Protein AF-A0A414Q7Z4-F1 (afdb_monomer)

Foldseek 3Di:
DQDPVNLVVLVVCLVVCVQVLVQVLQVVCFVVLLVLLLLCLLLQAFQQLHGFPPFLVNDCCLCDCVCPVSNVPSVVVLVVCCVPRNRDQDPLLRRHRDDRRRHSPPDPCLQSVQFGFDDDPNHTDTDGPDDDCRVVVCVGRNPRSRHHHPSNVVSSCVPTVVVSVVVSCVVSPD

pLDDT: mean 94.68, std 5.63, range [50.31, 98.19]

Secondary structure (DSSP, 8-state):
---HHHHHHHHHHHHHHHHHHHHHHHHHTHHHHHHHHHHHHHTTB-TTS-B-SS-GGG-GGGGSGGGGGGTT-HHHHHHHHHHHS----BTTTTBPPPPTT-----SSSHHHHTEEEEEETTEEEEEE-S-SSHHHHHHHH-GGGGS--HHHHHHHIIIIIHHHHHHHHHHTT-

Radius of gyration: 21.28 Å; Cα contacts (8 Å, |Δi|>4): 244; chains: 1; bounding box: 49×29×71 Å

Organism: Bacteroides stercoris (NCBI:txid46506)

Mean predicted aligned error: 3.96 Å

Sequence (174 aa):
MANIIEAEENFRRFATGFEPMIRDIMVKNREEVSQYIVEQLWSGINGNDKPLRPTYLNDPYFNTKEAGYWYKNAKGYAAFKQRVAPLMYSSLINAPVSSKGTPNLIITGEFHDSITAVPIDKGLRIESVGISFSGDIEKKYGQAIYKVGSYARKAFMERHIKQGIADYFRKFGL

Structure (mmCIF, N/CA/C/O backbone):
data_AF-A0A414Q7Z4-F1
#
_entry.id   AF-A0A414Q7Z4-F1
#
loop_
_atom_site.group_PDB
_atom_site.id
_atom_site.type_symbol
_atom_site.label_atom_id
_atom_site.label_alt_id
_atom_site.label_comp_id
_atom_site.label_asym_id
_atom_site.label_entity_id
_atom_site.label_seq_id
_atom_site.pdbx_PDB_ins_code
_atom_site.Cartn_x
_atom_site.Cartn_y
_atom_site.Cartn_z
_atom_site.occupancy
_atom_site.B_iso_or_equiv
_atom_site.auth_seq_id
_atom_site.auth_comp_id
_atom_site.auth_asym_id
_atom_site.auth_atom_id
_atom_site.pdbx_PDB_model_num
ATOM 1 N N . MET A 1 1 ? -24.686 2.243 43.399 1.00 50.31 1 MET A N 1
ATOM 2 C CA . MET A 1 1 ? -25.550 1.533 42.434 1.00 50.31 1 MET A CA 1
ATOM 3 C C . MET A 1 1 ? -25.779 2.498 41.298 1.00 50.31 1 MET A C 1
ATOM 5 O O . MET A 1 1 ? -26.290 3.570 41.590 1.00 50.31 1 MET A O 1
ATOM 9 N N . ALA A 1 2 ? -25.352 2.172 40.077 1.00 60.88 2 ALA A N 1
ATOM 10 C CA . ALA A 1 2 ? -25.709 3.010 38.941 1.00 60.88 2 ALA A CA 1
ATOM 11 C C . ALA A 1 2 ? -27.228 2.947 38.770 1.00 60.88 2 ALA A C 1
ATOM 13 O O . ALA A 1 2 ? -27.790 1.850 38.709 1.00 60.88 2 ALA A O 1
ATOM 14 N N . ASN A 1 3 ? -27.905 4.091 38.803 1.00 75.06 3 ASN A N 1
ATOM 15 C CA . ASN A 1 3 ? -29.337 4.116 38.522 1.00 75.06 3 ASN A CA 1
ATOM 16 C C . ASN A 1 3 ? -29.560 3.920 37.007 1.00 75.06 3 ASN A C 1
ATOM 18 O O . ASN A 1 3 ? -28.628 4.001 36.206 1.00 75.06 3 ASN A O 1
ATOM 22 N N . ILE A 1 4 ? -30.795 3.623 36.601 1.00 78.50 4 ILE A N 1
ATOM 23 C CA . ILE A 1 4 ? -31.121 3.315 35.197 1.00 78.50 4 ILE A CA 1
ATOM 24 C C . ILE A 1 4 ? -30.726 4.467 34.245 1.00 78.50 4 ILE A C 1
ATOM 26 O O . ILE A 1 4 ? -30.350 4.206 33.106 1.00 78.50 4 ILE A O 1
ATOM 30 N N . ILE A 1 5 ? -30.736 5.719 34.723 1.00 84.12 5 ILE A N 1
ATOM 31 C CA . ILE A 1 5 ? -30.355 6.908 33.943 1.00 84.12 5 ILE A CA 1
ATOM 32 C C . ILE A 1 5 ? -28.848 6.904 33.656 1.00 84.12 5 ILE A C 1
ATOM 34 O O . ILE A 1 5 ? -28.438 7.065 32.510 1.00 84.12 5 ILE A O 1
ATOM 38 N N . GLU A 1 6 ? -28.017 6.642 34.666 1.00 84.31 6 GLU A N 1
ATOM 39 C CA . GLU A 1 6 ? -26.563 6.533 34.491 1.00 84.31 6 GLU A CA 1
ATOM 40 C C . GLU A 1 6 ? -26.188 5.392 33.535 1.00 84.31 6 GLU A C 1
ATOM 42 O O . GLU A 1 6 ? -25.264 5.527 32.731 1.00 84.31 6 GLU A O 1
ATOM 47 N N . ALA A 1 7 ? -26.927 4.278 33.574 1.00 84.38 7 ALA A N 1
ATOM 48 C CA . ALA A 1 7 ? -26.739 3.184 32.626 1.00 84.38 7 ALA A CA 1
ATOM 49 C C . ALA A 1 7 ? -27.068 3.618 31.184 1.00 84.38 7 ALA A C 1
ATOM 51 O O . ALA A 1 7 ? -26.278 3.359 30.274 1.00 84.38 7 ALA A O 1
ATOM 52 N N . GLU A 1 8 ? -28.191 4.313 30.970 1.00 89.62 8 GLU A N 1
ATOM 53 C CA . GLU A 1 8 ? -28.584 4.839 29.656 1.00 89.62 8 GLU A CA 1
ATOM 54 C C . GLU A 1 8 ? -27.541 5.820 29.094 1.00 89.62 8 GLU A C 1
ATOM 56 O O . GLU A 1 8 ? -27.127 5.708 27.936 1.00 89.62 8 GLU A O 1
ATOM 61 N N . GLU A 1 9 ? -27.061 6.755 29.916 1.00 90.75 9 GLU A N 1
ATOM 62 C CA . GLU A 1 9 ? -26.012 7.699 29.527 1.00 90.75 9 GLU A CA 1
ATOM 63 C C . GLU A 1 9 ? -24.709 6.986 29.156 1.00 90.75 9 GLU A C 1
ATOM 65 O O . GLU A 1 9 ? -24.050 7.354 28.175 1.00 90.75 9 GLU A O 1
ATOM 70 N N . ASN A 1 10 ? -24.345 5.937 29.898 1.00 91.44 10 ASN A N 1
ATOM 71 C CA . ASN A 1 10 ? -23.150 5.152 29.621 1.00 91.44 10 ASN A CA 1
ATOM 72 C C . ASN A 1 10 ? -23.256 4.419 28.272 1.00 91.44 10 ASN A C 1
ATOM 74 O O . ASN A 1 10 ? -22.323 4.478 27.468 1.00 91.44 10 ASN A O 1
ATOM 78 N N . PHE A 1 11 ? -24.414 3.824 27.963 1.00 92.00 11 PHE A N 1
ATOM 79 C CA . PHE A 1 11 ? -24.677 3.222 26.649 1.00 92.00 11 PHE A CA 1
ATOM 80 C C . PHE A 1 11 ? -24.667 4.250 25.518 1.00 92.00 11 PHE A C 1
ATOM 82 O O . PHE A 1 11 ? -24.116 3.984 24.448 1.00 92.00 11 PHE A O 1
ATOM 89 N N . ARG A 1 12 ? -25.217 5.447 25.746 1.00 94.50 12 ARG A N 1
ATOM 90 C CA . ARG A 1 12 ? -25.179 6.529 24.756 1.00 94.50 12 ARG A CA 1
ATOM 91 C C . ARG A 1 12 ? -23.739 6.927 24.434 1.00 94.50 12 ARG A C 1
ATOM 93 O O . ARG A 1 12 ? -23.394 7.039 23.263 1.00 94.50 12 ARG A O 1
ATOM 100 N N . ARG A 1 13 ? -22.890 7.090 25.454 1.00 95.31 13 ARG A N 1
ATOM 101 C CA . ARG A 1 13 ? -21.457 7.406 25.296 1.00 95.31 13 ARG A CA 1
ATOM 102 C C . ARG A 1 13 ? -20.678 6.285 24.609 1.00 95.31 13 ARG A C 1
ATOM 104 O O . ARG A 1 13 ? -19.775 6.578 23.828 1.00 95.31 13 ARG A O 1
ATOM 111 N N . PHE A 1 14 ? -21.024 5.030 24.892 1.00 95.69 14 PHE A N 1
ATOM 112 C CA . PHE A 1 14 ? -20.473 3.872 24.194 1.00 95.69 14 PHE A CA 1
ATOM 113 C C . PHE A 1 14 ? -20.825 3.913 22.698 1.00 95.69 14 PHE A C 1
ATOM 115 O O . PHE A 1 14 ? -19.952 3.816 21.841 1.00 95.69 14 PHE A O 1
ATOM 122 N N . ALA A 1 15 ? -22.102 4.112 22.363 1.00 96.06 15 ALA A N 1
ATOM 123 C CA . ALA A 1 15 ? -22.551 4.112 20.975 1.00 96.06 15 ALA A CA 1
ATOM 124 C C . ALA A 1 15 ? -21.946 5.275 20.171 1.00 96.06 15 ALA A C 1
ATOM 126 O O . ALA A 1 15 ? -21.450 5.072 19.064 1.00 96.06 15 ALA A O 1
ATOM 127 N N . THR A 1 16 ? -21.940 6.488 20.731 1.00 96.56 16 THR A N 1
ATOM 128 C CA . THR A 1 16 ? -21.422 7.675 20.032 1.00 96.56 16 THR A CA 1
ATOM 129 C C . THR A 1 16 ? -19.899 7.714 19.955 1.00 96.56 16 THR A C 1
ATOM 131 O O . THR A 1 16 ? -19.353 8.309 19.029 1.00 96.56 16 THR A O 1
ATOM 134 N N . GLY A 1 17 ? -19.196 7.085 20.901 1.00 96.19 17 GLY A N 1
ATOM 135 C CA . GLY A 1 17 ? -17.735 7.062 20.934 1.00 96.19 17 GLY A CA 1
ATOM 136 C C . GLY A 1 17 ? -17.093 5.902 20.168 1.00 96.19 17 GLY A C 1
ATOM 137 O O . GLY A 1 17 ? -15.875 5.919 19.987 1.00 96.19 17 GLY A O 1
ATOM 138 N N . PHE A 1 18 ? -17.871 4.914 19.715 1.00 95.88 18 PHE A N 1
ATOM 139 C CA . PHE A 1 18 ? -17.330 3.724 19.059 1.00 95.88 18 PHE A CA 1
ATOM 140 C C . PHE A 1 18 ? -16.632 4.052 17.733 1.00 95.88 18 PHE A C 1
ATOM 142 O O . PHE A 1 18 ? -15.480 3.678 17.526 1.00 95.88 18 PHE A O 1
ATOM 149 N N . GLU A 1 19 ? -17.293 4.793 16.842 1.00 94.75 19 GLU A N 1
ATOM 150 C CA . GLU A 1 19 ? -16.697 5.178 15.559 1.00 94.75 19 GLU A CA 1
ATOM 151 C C . GLU A 1 19 ? -15.470 6.102 15.725 1.00 94.75 19 GLU A C 1
ATOM 153 O O . GLU A 1 19 ? -14.440 5.806 15.112 1.00 94.75 19 GLU A O 1
ATOM 158 N N . PRO A 1 20 ? -15.501 7.157 16.571 1.00 94.94 20 PRO A N 1
ATOM 159 C CA . PRO A 1 20 ? -14.305 7.932 16.902 1.00 94.94 20 PRO A CA 1
ATOM 160 C C . PRO A 1 20 ? -13.132 7.072 17.380 1.00 94.94 20 PRO A C 1
ATOM 162 O O . PRO A 1 20 ? -12.021 7.244 16.892 1.00 94.94 20 PRO A O 1
ATOM 165 N N . MET A 1 21 ? -13.378 6.088 18.250 1.00 95.50 21 MET A N 1
ATOM 166 C CA . MET A 1 21 ? -12.330 5.178 18.724 1.00 95.50 21 MET A CA 1
ATOM 167 C C . MET A 1 21 ? -11.686 4.391 17.573 1.00 95.50 21 MET A C 1
ATOM 169 O O . MET A 1 21 ? -10.460 4.301 17.494 1.00 95.50 21 MET A O 1
ATOM 173 N N . ILE A 1 22 ? -12.486 3.871 16.637 1.00 95.50 22 ILE A N 1
ATOM 174 C CA . ILE A 1 22 ? -11.960 3.178 15.453 1.00 95.50 22 ILE A CA 1
ATOM 175 C C . ILE A 1 22 ? -11.120 4.130 14.589 1.00 95.50 22 ILE A C 1
ATOM 177 O O . ILE A 1 22 ? -10.051 3.747 14.106 1.00 95.50 22 ILE A O 1
ATOM 181 N N . ARG A 1 23 ? -11.561 5.383 14.415 1.00 94.75 23 ARG A N 1
ATOM 182 C CA . ARG A 1 23 ? -10.809 6.407 13.671 1.00 94.75 23 ARG A CA 1
ATOM 183 C C . ARG A 1 23 ? -9.481 6.747 14.336 1.00 94.75 23 ARG A C 1
ATOM 185 O O . ARG A 1 23 ? -8.471 6.803 13.637 1.00 94.75 23 ARG A O 1
ATOM 192 N N . ASP A 1 24 ? -9.455 6.884 15.655 1.00 95.25 24 ASP A N 1
ATOM 193 C CA . ASP A 1 24 ? -8.228 7.152 16.406 1.00 95.25 24 ASP A CA 1
ATOM 194 C C . ASP A 1 24 ? -7.206 6.025 16.225 1.00 95.25 24 ASP A C 1
ATOM 196 O O . ASP A 1 24 ? -6.023 6.288 16.003 1.00 95.25 24 ASP A O 1
ATOM 200 N N . ILE A 1 25 ? -7.655 4.764 16.229 1.00 96.44 25 ILE A N 1
ATOM 201 C CA . ILE A 1 25 ? -6.789 3.609 15.946 1.00 96.44 25 ILE A CA 1
ATOM 202 C C . ILE A 1 25 ? -6.230 3.677 14.523 1.00 96.44 25 ILE A C 1
ATOM 204 O O . ILE A 1 25 ? -5.039 3.426 14.331 1.00 96.44 25 ILE A O 1
ATOM 208 N N . MET A 1 26 ? -7.052 4.022 13.527 1.00 95.44 26 MET A N 1
ATOM 209 C CA . MET A 1 26 ? -6.583 4.194 12.147 1.00 95.44 26 MET A CA 1
ATOM 210 C C . MET A 1 26 ? -5.511 5.284 12.058 1.00 95.44 26 MET A C 1
ATOM 212 O O . MET A 1 26 ? -4.419 5.029 11.559 1.00 95.44 26 MET A O 1
ATOM 216 N N . VAL A 1 27 ? -5.781 6.477 12.592 1.00 96.00 27 VAL A N 1
ATOM 217 C CA . VAL A 1 27 ? -4.857 7.620 12.516 1.00 96.00 27 VAL A CA 1
ATOM 218 C C . VAL A 1 27 ? -3.560 7.360 13.280 1.00 96.00 27 VAL A C 1
ATOM 220 O O . VAL A 1 27 ? -2.487 7.714 12.787 1.00 96.00 27 VAL A O 1
ATOM 223 N N . LYS A 1 28 ? -3.638 6.715 14.450 1.00 96.75 28 LYS A N 1
ATOM 224 C CA . LYS A 1 28 ? -2.470 6.350 15.262 1.00 96.75 28 LYS A CA 1
ATOM 225 C C . LYS A 1 28 ? -1.531 5.386 14.535 1.00 96.75 28 LYS A C 1
ATOM 227 O O . LYS A 1 28 ? -0.325 5.465 14.730 1.00 96.75 28 LYS A O 1
ATOM 232 N N . ASN A 1 29 ? -2.073 4.510 13.691 1.00 97.44 29 ASN A N 1
ATOM 233 C CA . ASN A 1 29 ? -1.320 3.468 12.989 1.00 97.44 29 ASN A CA 1
ATOM 234 C C . ASN A 1 29 ? -1.148 3.752 11.485 1.00 97.44 29 ASN A C 1
ATOM 236 O O . ASN A 1 29 ? -0.863 2.845 10.705 1.00 97.44 29 ASN A O 1
ATOM 240 N N . ARG A 1 30 ? -1.322 5.009 11.058 1.00 97.12 30 ARG A N 1
ATOM 241 C CA . ARG A 1 30 ? -1.294 5.408 9.640 1.00 97.12 30 ARG A CA 1
ATOM 242 C C . ARG A 1 30 ? -0.006 5.014 8.909 1.00 97.12 30 ARG A C 1
ATOM 244 O O . ARG A 1 30 ? -0.065 4.646 7.744 1.00 97.12 30 ARG A O 1
ATOM 251 N N . GLU A 1 31 ? 1.138 5.046 9.587 1.00 97.62 31 GLU A N 1
ATOM 252 C CA . GLU A 1 31 ? 2.431 4.682 8.992 1.00 97.62 31 GLU A CA 1
ATOM 253 C C . GLU A 1 31 ? 2.480 3.193 8.625 1.00 97.62 31 GLU A C 1
ATOM 255 O O . GLU A 1 31 ? 2.924 2.837 7.536 1.00 97.62 31 GLU A O 1
ATOM 260 N N . GLU A 1 32 ? 1.930 2.317 9.474 1.00 97.44 32 GLU A N 1
ATOM 261 C CA . GLU A 1 32 ? 1.817 0.890 9.156 1.00 97.44 32 GLU A CA 1
ATOM 262 C C . GLU A 1 32 ? 0.817 0.658 8.014 1.00 97.44 32 GLU A C 1
ATOM 264 O O . GLU A 1 32 ? 1.041 -0.196 7.159 1.00 97.44 32 GLU A O 1
ATOM 269 N N . VAL A 1 33 ? -0.249 1.465 7.936 1.00 97.62 33 VAL A N 1
ATOM 270 C CA . VAL A 1 33 ? -1.178 1.431 6.797 1.00 97.62 33 VAL A CA 1
ATOM 271 C C . VAL A 1 33 ? -0.469 1.815 5.494 1.00 97.62 33 VAL A C 1
ATOM 273 O O . VAL A 1 33 ? -0.668 1.122 4.497 1.00 97.62 33 VAL A O 1
ATOM 276 N N . SER A 1 34 ? 0.384 2.847 5.486 1.00 98.19 34 SER A N 1
ATOM 277 C CA . SER A 1 34 ? 1.241 3.156 4.329 1.00 98.19 34 SER A CA 1
ATOM 278 C C . SER A 1 34 ? 2.115 1.954 3.957 1.00 98.19 34 SER A C 1
ATOM 280 O O . SER A 1 34 ? 2.149 1.549 2.792 1.00 98.19 34 SER A O 1
ATOM 282 N N . GLN A 1 35 ? 2.754 1.325 4.951 1.00 98.12 35 GLN A N 1
ATOM 283 C CA . GLN A 1 35 ? 3.606 0.157 4.730 1.00 98.12 35 GLN A CA 1
ATOM 284 C C . GLN A 1 35 ? 2.827 -1.023 4.136 1.00 98.12 35 GLN A C 1
ATOM 286 O O . GLN A 1 35 ? 3.343 -1.718 3.266 1.00 98.12 35 GLN A O 1
ATOM 291 N N . TYR A 1 36 ? 1.569 -1.245 4.521 1.00 97.94 36 TYR A N 1
ATOM 292 C CA . TYR A 1 36 ? 0.756 -2.299 3.910 1.00 97.94 36 TYR A CA 1
ATOM 293 C C . TYR A 1 36 ? 0.570 -2.113 2.405 1.00 97.94 36 TYR A C 1
ATOM 295 O O . TYR A 1 36 ? 0.556 -3.095 1.662 1.00 97.94 36 TYR A O 1
ATOM 303 N N . ILE A 1 37 ? 0.430 -0.870 1.948 1.00 97.94 37 ILE A N 1
ATOM 304 C CA . ILE A 1 37 ? 0.308 -0.562 0.522 1.00 97.94 37 ILE A CA 1
ATOM 305 C C . ILE A 1 37 ? 1.636 -0.829 -0.185 1.00 97.94 37 ILE A C 1
ATOM 307 O O . ILE A 1 37 ? 1.650 -1.459 -1.240 1.00 97.94 37 ILE A O 1
ATOM 311 N N . VAL A 1 38 ? 2.752 -0.427 0.424 1.00 97.88 38 VAL A N 1
ATOM 312 C CA . VAL A 1 38 ? 4.105 -0.708 -0.076 1.00 97.88 38 VAL A CA 1
ATOM 313 C C . VAL A 1 38 ? 4.338 -2.216 -0.232 1.00 97.88 38 VAL A C 1
ATOM 315 O O . VAL A 1 38 ? 4.675 -2.679 -1.319 1.00 97.88 38 VAL A O 1
ATOM 318 N N . GLU A 1 39 ? 4.067 -3.004 0.807 1.00 97.50 39 GLU A N 1
ATOM 319 C CA . GLU A 1 39 ? 4.201 -4.469 0.816 1.00 97.50 39 GLU A CA 1
ATOM 320 C C . GLU A 1 39 ? 3.333 -5.153 -0.248 1.00 97.50 39 GLU A C 1
ATOM 322 O O . GLU A 1 39 ? 3.747 -6.095 -0.931 1.00 97.50 39 GLU A O 1
ATOM 327 N N . GLN A 1 40 ? 2.109 -4.657 -0.416 1.00 97.25 40 GLN A N 1
ATOM 328 C CA . GLN A 1 40 ? 1.198 -5.122 -1.446 1.00 97.25 40 GLN A CA 1
ATOM 329 C C . GLN A 1 40 ? 1.801 -4.906 -2.845 1.00 97.25 40 GLN A C 1
ATOM 331 O O . GLN A 1 40 ? 1.825 -5.832 -3.661 1.00 97.25 40 GLN A O 1
ATOM 336 N N . LEU A 1 41 ? 2.351 -3.721 -3.114 1.00 97.75 41 LEU A N 1
ATOM 337 C CA . LEU A 1 41 ? 2.998 -3.420 -4.391 1.00 97.75 41 LEU A CA 1
ATOM 338 C C . LEU A 1 41 ? 4.283 -4.229 -4.587 1.00 97.75 41 LEU A C 1
ATOM 340 O O . LEU A 1 41 ? 4.488 -4.756 -5.679 1.00 97.75 41 LEU A O 1
ATOM 344 N N . TRP A 1 42 ? 5.082 -4.444 -3.539 1.00 97.25 42 TRP A N 1
ATOM 345 C CA . TRP A 1 42 ? 6.241 -5.343 -3.576 1.00 97.25 42 TRP A CA 1
ATOM 346 C C . TRP A 1 42 ? 5.874 -6.767 -3.997 1.00 97.25 42 TRP A C 1
ATOM 348 O O . TRP A 1 42 ? 6.610 -7.394 -4.764 1.00 97.25 42 TRP A O 1
ATOM 358 N N . SER A 1 43 ? 4.709 -7.259 -3.574 1.00 97.56 43 SER A N 1
ATOM 359 C CA . SER A 1 43 ? 4.182 -8.565 -3.992 1.00 97.56 43 SER A CA 1
ATOM 360 C C . SER A 1 43 ? 3.591 -8.579 -5.411 1.00 97.56 43 SER A C 1
ATOM 362 O O . SER A 1 43 ? 3.309 -9.642 -5.972 1.00 97.56 43 SER A O 1
ATOM 364 N N . GLY A 1 44 ? 3.456 -7.409 -6.039 1.00 97.69 44 GLY A N 1
ATOM 365 C CA . GLY A 1 44 ? 2.934 -7.245 -7.390 1.00 97.69 44 GLY A CA 1
ATOM 366 C C . GLY A 1 44 ? 1.411 -7.317 -7.470 1.00 97.69 44 GLY A C 1
ATOM 367 O O . GLY A 1 44 ? 0.875 -7.701 -8.517 1.00 97.69 44 GLY A O 1
ATOM 368 N N . ILE A 1 45 ? 0.702 -6.988 -6.388 1.00 97.62 45 ILE A N 1
ATOM 369 C CA . ILE A 1 45 ? -0.765 -6.953 -6.347 1.00 97.62 45 ILE A CA 1
ATOM 370 C C . ILE A 1 45 ? -1.271 -5.533 -6.046 1.00 97.62 45 ILE A C 1
ATOM 372 O O . ILE A 1 45 ? -0.539 -4.686 -5.546 1.00 97.62 45 ILE A O 1
ATOM 376 N N . ASN A 1 46 ? -2.522 -5.250 -6.396 1.00 97.38 46 ASN A N 1
ATOM 377 C CA . ASN A 1 46 ? -3.220 -4.010 -6.054 1.00 97.38 46 ASN A CA 1
ATOM 378 C C . ASN A 1 46 ? -4.226 -4.240 -4.916 1.00 97.38 46 ASN A C 1
ATOM 380 O O . ASN A 1 46 ? -4.436 -5.369 -4.477 1.00 97.38 46 ASN A O 1
ATOM 384 N N . GLY A 1 47 ? -4.917 -3.182 -4.487 1.00 97.00 47 GLY A N 1
ATOM 385 C CA . GLY A 1 47 ? -5.861 -3.245 -3.369 1.00 97.00 47 GLY A CA 1
ATOM 386 C C . GLY A 1 47 ? -7.186 -3.946 -3.654 1.00 97.00 47 GLY A C 1
ATOM 387 O O . GLY A 1 47 ? -8.072 -3.952 -2.804 1.00 97.00 47 GLY A O 1
ATOM 388 N N . ASN A 1 48 ? -7.341 -4.530 -4.843 1.00 97.50 48 ASN A N 1
ATOM 389 C CA . ASN A 1 48 ? -8.408 -5.484 -5.143 1.00 97.50 48 ASN A CA 1
ATOM 390 C C . ASN A 1 48 ? -7.883 -6.936 -5.117 1.00 97.50 48 ASN A C 1
ATOM 392 O O . ASN A 1 48 ? -8.530 -7.829 -5.664 1.00 97.50 48 ASN A O 1
ATOM 396 N N . ASP A 1 49 ? -6.689 -7.157 -4.557 1.00 96.88 49 ASP A N 1
ATOM 397 C CA . ASP A 1 49 ? -5.977 -8.438 -4.497 1.00 96.88 49 ASP A CA 1
ATOM 398 C C . ASP A 1 49 ? -5.718 -9.051 -5.883 1.00 96.88 49 ASP A C 1
ATOM 400 O O . ASP A 1 49 ? -5.634 -10.271 -6.056 1.00 96.88 49 ASP A O 1
ATOM 404 N N . LYS A 1 50 ? -5.624 -8.199 -6.911 1.00 97.00 50 LYS A N 1
ATOM 405 C CA . LYS A 1 50 ? -5.321 -8.610 -8.283 1.00 97.00 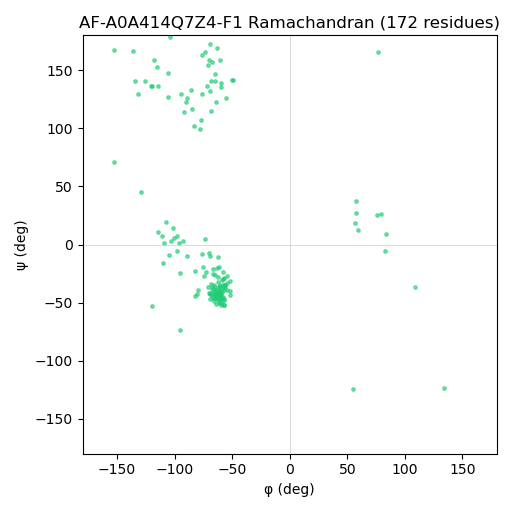50 LYS A CA 1
ATOM 406 C C . LYS A 1 50 ? -3.888 -8.241 -8.643 1.00 97.00 50 LYS A C 1
ATOM 408 O O . LYS A 1 50 ? -3.414 -7.194 -8.209 1.00 97.00 50 LYS A O 1
ATOM 413 N N . PRO A 1 51 ? -3.216 -9.041 -9.487 1.00 97.31 51 PRO A N 1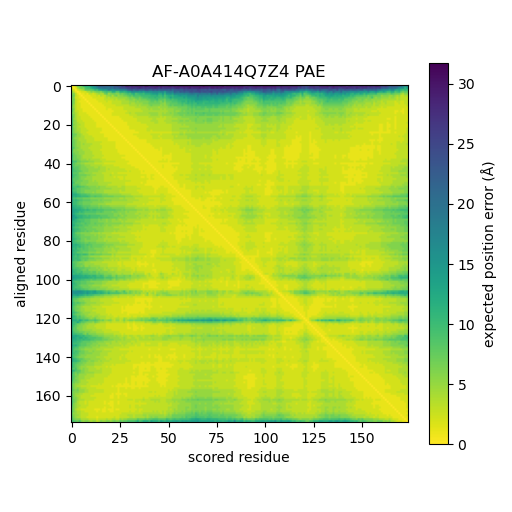
ATOM 414 C CA . PRO A 1 51 ? -1.938 -8.663 -10.070 1.00 97.31 51 PRO A CA 1
ATOM 415 C C . PRO A 1 51 ? -1.963 -7.265 -10.693 1.00 97.31 51 PRO A C 1
ATOM 417 O O . PRO A 1 51 ? -2.936 -6.906 -11.362 1.00 97.31 51 PRO A O 1
ATOM 420 N N . LEU A 1 52 ? -0.872 -6.511 -10.547 1.00 97.81 52 LEU A N 1
ATOM 421 C CA . LEU A 1 52 ? -0.718 -5.227 -11.228 1.00 97.81 52 LEU A CA 1
ATOM 422 C C . LEU A 1 52 ? -0.779 -5.407 -12.750 1.00 97.81 52 LEU A C 1
ATOM 424 O O . LEU A 1 52 ? -0.254 -6.374 -13.321 1.00 97.81 52 LEU A O 1
ATOM 428 N N . ARG A 1 53 ? -1.469 -4.476 -13.411 1.00 96.38 53 ARG A N 1
ATOM 429 C CA . ARG A 1 53 ? -1.624 -4.442 -14.865 1.00 96.38 53 ARG A CA 1
ATOM 430 C C . ARG A 1 53 ? -1.395 -3.019 -15.383 1.00 96.38 53 ARG A C 1
ATOM 432 O O . ARG A 1 53 ? -1.860 -2.094 -14.726 1.00 96.38 53 ARG A O 1
ATOM 439 N N . PRO A 1 54 ? -0.726 -2.855 -16.539 1.00 96.75 54 PRO A N 1
ATOM 440 C CA . PRO A 1 54 ? -0.176 -3.915 -17.398 1.00 96.75 54 PRO A CA 1
ATOM 441 C C . PRO A 1 54 ? 1.003 -4.675 -16.755 1.00 96.75 54 PRO A C 1
ATOM 443 O O . PRO A 1 54 ? 1.644 -4.191 -15.827 1.00 96.75 54 PRO A O 1
ATOM 446 N N . THR A 1 55 ? 1.255 -5.907 -17.209 1.00 97.19 55 THR A N 1
ATOM 447 C CA . THR A 1 55 ? 2.538 -6.589 -16.942 1.00 97.19 55 THR A CA 1
ATOM 448 C C . THR A 1 55 ? 3.607 -5.997 -17.847 1.00 97.19 55 THR A C 1
ATOM 450 O O . THR A 1 55 ? 3.259 -5.443 -18.884 1.00 97.19 55 THR A O 1
ATOM 453 N N . TYR A 1 56 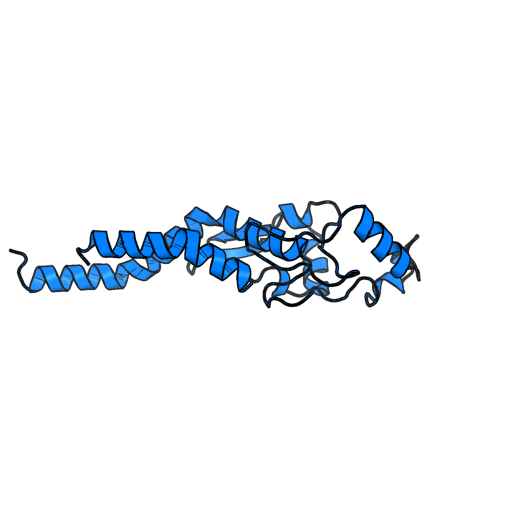? 4.895 -6.203 -17.558 1.00 96.12 56 TYR A N 1
ATOM 454 C CA . TYR A 1 56 ? 5.957 -5.758 -18.470 1.00 96.12 56 TYR A CA 1
ATOM 455 C C . TYR A 1 56 ? 5.772 -6.301 -19.892 1.00 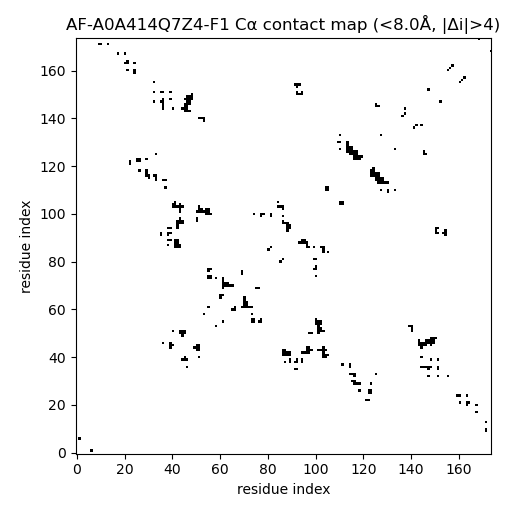96.12 56 TYR A C 1
ATOM 457 O O . TYR A 1 56 ? 5.965 -5.581 -20.861 1.00 96.12 56 TYR A O 1
ATOM 465 N N . LEU A 1 57 ? 5.336 -7.558 -20.021 1.00 96.06 57 LEU A N 1
ATOM 466 C CA . LEU A 1 57 ? 5.142 -8.219 -21.316 1.00 96.06 57 LEU A CA 1
ATOM 467 C C . LEU A 1 57 ? 4.010 -7.613 -22.155 1.00 96.06 57 LEU A C 1
ATOM 469 O O . LEU A 1 57 ? 4.045 -7.727 -23.376 1.00 96.06 57 LEU A O 1
ATOM 473 N N . ASN A 1 58 ? 3.031 -6.986 -21.502 1.00 95.75 58 ASN A N 1
ATOM 474 C CA . ASN A 1 58 ? 1.834 -6.440 -22.140 1.00 95.75 58 ASN A CA 1
ATOM 475 C C . ASN A 1 58 ? 1.784 -4.910 -22.046 1.00 95.75 58 ASN A C 1
ATOM 477 O O . ASN A 1 58 ? 0.740 -4.310 -22.289 1.00 95.75 58 ASN A O 1
ATOM 481 N N . ASP A 1 59 ? 2.882 -4.282 -21.634 1.00 96.62 59 ASP A N 1
ATOM 482 C CA . ASP A 1 59 ? 2.974 -2.846 -21.439 1.00 96.62 59 ASP A CA 1
ATOM 483 C C . ASP A 1 59 ? 3.304 -2.159 -22.773 1.00 96.62 59 ASP A C 1
ATOM 485 O O . ASP A 1 59 ? 4.389 -2.389 -23.323 1.00 96.62 59 ASP A O 1
ATOM 489 N N . PRO A 1 60 ? 2.402 -1.309 -23.307 1.00 96.12 60 PRO A N 1
ATOM 490 C CA . PRO A 1 60 ? 2.608 -0.650 -24.592 1.00 96.12 60 PRO A CA 1
ATOM 491 C C . PRO A 1 60 ? 3.878 0.198 -24.651 1.00 96.12 60 PRO A C 1
ATOM 493 O O . PRO A 1 60 ? 4.405 0.387 -25.742 1.00 96.12 60 PRO A O 1
ATOM 496 N N . TYR A 1 61 ? 4.394 0.657 -23.504 1.00 95.56 61 TYR A N 1
ATOM 497 C CA . TYR A 1 61 ? 5.640 1.421 -23.418 1.00 95.56 61 TYR A CA 1
ATOM 498 C C . TYR A 1 61 ? 6.808 0.725 -24.129 1.00 95.56 61 TYR A C 1
ATOM 500 O O . TYR A 1 61 ? 7.554 1.365 -24.861 1.00 95.56 61 TYR A O 1
ATOM 508 N N . PHE A 1 62 ? 6.936 -0.603 -24.022 1.00 97.44 62 PHE A N 1
ATOM 509 C CA . PHE A 1 62 ? 8.031 -1.323 -24.685 1.00 97.44 62 PHE A CA 1
ATOM 510 C C . PHE A 1 62 ? 7.899 -1.379 -26.213 1.00 97.44 62 PHE A C 1
ATOM 512 O O . PHE A 1 62 ? 8.835 -1.806 -26.886 1.00 97.44 62 PHE A O 1
ATOM 519 N N . ASN A 1 63 ? 6.777 -0.926 -26.778 1.00 97.25 63 ASN A N 1
ATOM 520 C CA . ASN A 1 63 ? 6.578 -0.775 -28.219 1.00 97.25 63 ASN A CA 1
ATOM 521 C C . ASN A 1 63 ? 6.819 0.659 -28.708 1.00 97.25 63 ASN A C 1
ATOM 523 O O . ASN A 1 63 ? 6.576 0.943 -29.882 1.00 97.25 63 ASN A O 1
ATOM 527 N N . THR A 1 64 ? 7.312 1.551 -27.851 1.00 97.56 64 THR A N 1
ATOM 528 C CA . THR A 1 64 ? 7.609 2.941 -28.199 1.00 97.56 64 THR A CA 1
ATOM 529 C C . THR A 1 64 ? 9.115 3.215 -28.083 1.00 97.56 64 THR A C 1
ATOM 531 O O . THR A 1 64 ? 9.834 2.532 -27.349 1.00 97.56 64 THR A O 1
ATOM 534 N N . LYS A 1 65 ? 9.642 4.177 -28.854 1.00 96.88 65 LYS A N 1
ATOM 535 C CA . LYS A 1 65 ? 11.096 4.452 -28.886 1.00 96.88 65 LYS A CA 1
ATOM 536 C C . LYS A 1 65 ? 11.614 5.003 -27.552 1.00 96.88 65 LYS A C 1
ATOM 538 O O . LYS A 1 65 ? 12.795 4.863 -27.247 1.00 96.88 65 LYS A O 1
ATOM 543 N N . GLU A 1 66 ? 10.726 5.565 -26.741 1.00 95.62 66 GLU A N 1
ATOM 544 C CA . GLU A 1 66 ? 10.960 6.070 -25.388 1.00 95.62 66 GLU A CA 1
ATOM 545 C C . GLU A 1 66 ? 11.414 4.965 -24.419 1.00 95.62 66 GLU A C 1
ATOM 547 O O . GLU A 1 66 ? 12.022 5.268 -23.394 1.00 95.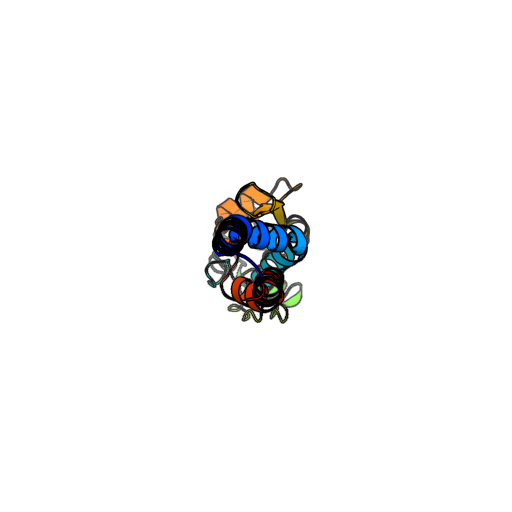62 66 GLU A O 1
ATOM 552 N N . ALA A 1 67 ? 11.184 3.686 -24.746 1.00 94.81 67 ALA A N 1
ATOM 553 C CA . ALA A 1 67 ? 11.735 2.548 -24.005 1.00 94.81 67 ALA A CA 1
ATOM 554 C C . ALA A 1 67 ? 13.259 2.385 -24.145 1.00 94.81 67 ALA A C 1
ATOM 556 O O . ALA A 1 67 ? 13.859 1.579 -23.426 1.00 94.81 67 ALA A O 1
ATOM 557 N N . GLY A 1 68 ? 13.897 3.130 -25.055 1.00 97.12 68 GLY A N 1
ATOM 558 C CA . GLY A 1 68 ? 15.346 3.146 -25.229 1.00 97.12 68 GLY A CA 1
ATOM 559 C C . GLY A 1 68 ? 15.909 1.745 -25.463 1.00 97.12 68 GLY A C 1
ATOM 560 O O . GLY A 1 68 ? 15.458 1.025 -26.353 1.00 97.12 68 GLY A O 1
ATOM 561 N N . TYR A 1 69 ? 16.864 1.332 -24.626 1.00 96.56 69 TYR A N 1
ATOM 562 C CA . TYR A 1 69 ? 17.481 -0.000 -24.683 1.00 96.56 69 TYR A CA 1
ATOM 563 C C . TYR A 1 69 ? 16.464 -1.156 -24.623 1.00 96.56 69 TYR A C 1
ATOM 565 O O . TYR A 1 69 ? 16.709 -2.237 -25.158 1.00 96.56 69 TYR A O 1
ATOM 573 N N . TRP A 1 70 ? 15.308 -0.935 -23.995 1.00 97.56 70 TRP A N 1
ATOM 574 C CA . TRP A 1 70 ? 14.269 -1.949 -23.836 1.00 97.56 70 TRP A CA 1
ATOM 575 C C . TRP A 1 70 ? 13.210 -1.931 -24.942 1.00 97.56 70 TRP A C 1
ATOM 577 O O . TRP A 1 70 ? 12.266 -2.722 -24.883 1.00 97.56 70 TRP A O 1
ATOM 587 N N . TYR A 1 71 ? 13.350 -1.071 -25.955 1.00 97.88 71 TYR A N 1
ATOM 588 C CA . TYR A 1 71 ? 12.448 -1.044 -27.103 1.00 97.88 71 TYR A CA 1
ATOM 589 C C . TYR A 1 71 ? 12.371 -2.423 -27.770 1.00 97.88 71 TYR A C 1
ATOM 591 O O . TYR A 1 71 ? 13.385 -3.032 -28.111 1.00 97.88 71 TYR A O 1
ATOM 599 N N . LYS A 1 72 ? 11.145 -2.936 -27.921 1.00 97.75 72 LYS A N 1
ATOM 600 C CA . LYS A 1 72 ? 10.817 -4.293 -28.389 1.00 97.75 72 LYS A CA 1
ATOM 601 C C . LYS A 1 72 ? 11.448 -5.428 -27.562 1.00 97.75 72 LYS A C 1
ATOM 603 O O . LYS A 1 72 ? 11.480 -6.569 -28.017 1.00 97.75 72 LYS A O 1
ATOM 608 N N . ASN A 1 73 ? 11.896 -5.156 -26.332 1.00 97.38 73 ASN A N 1
ATOM 609 C CA . ASN A 1 73 ? 12.562 -6.119 -25.448 1.00 97.38 73 ASN A CA 1
ATOM 610 C C . ASN A 1 73 ? 11.948 -6.172 -24.031 1.00 97.38 73 ASN A C 1
ATOM 612 O O . ASN A 1 73 ? 12.647 -6.227 -23.016 1.00 97.38 73 ASN A O 1
ATOM 616 N N . ALA A 1 74 ? 10.615 -6.216 -23.951 1.00 97.44 74 ALA A N 1
ATOM 617 C CA . ALA A 1 74 ? 9.881 -6.356 -22.689 1.00 97.44 74 ALA A CA 1
ATOM 618 C C . ALA A 1 74 ? 10.280 -7.609 -21.882 1.00 97.44 74 ALA A C 1
ATOM 620 O O . ALA A 1 74 ? 10.327 -7.582 -20.653 1.00 97.44 74 ALA A O 1
ATOM 621 N N . LYS A 1 75 ? 10.598 -8.718 -22.568 1.00 97.19 75 LYS A N 1
ATOM 622 C CA . LYS A 1 75 ? 11.067 -9.960 -21.928 1.00 97.19 75 LYS A CA 1
ATOM 623 C C . LYS A 1 75 ? 12.410 -9.760 -21.224 1.00 97.19 75 LYS A C 1
ATOM 625 O O . LYS A 1 75 ? 12.562 -10.198 -20.085 1.00 97.19 75 LYS A O 1
ATOM 630 N N . GLY A 1 76 ? 13.352 -9.076 -21.877 1.00 97.38 76 GLY A N 1
ATOM 631 C CA . GLY A 1 76 ? 14.635 -8.719 -21.277 1.00 97.38 76 GLY A CA 1
ATOM 632 C C . GLY A 1 76 ? 14.456 -7.818 -20.059 1.00 97.38 76 GLY A C 1
ATOM 633 O O . GLY A 1 76 ? 15.057 -8.083 -19.019 1.00 97.38 76 GLY A O 1
ATOM 634 N N . TYR A 1 77 ? 13.566 -6.824 -20.146 1.00 96.69 77 TYR A N 1
ATOM 635 C CA . TYR A 1 77 ? 13.267 -5.950 -19.012 1.00 96.69 77 TYR A CA 1
ATOM 636 C C . TYR A 1 77 ? 12.665 -6.726 -17.835 1.00 96.69 77 TYR A C 1
ATOM 638 O O . TYR A 1 77 ? 13.105 -6.571 -16.698 1.00 96.69 77 TYR A O 1
ATOM 646 N N . ALA A 1 78 ? 11.703 -7.616 -18.096 1.00 96.75 78 ALA A N 1
ATOM 647 C CA . ALA A 1 78 ? 11.096 -8.451 -17.064 1.00 96.75 78 ALA A CA 1
ATOM 648 C C . ALA A 1 78 ? 12.132 -9.345 -16.359 1.00 96.75 78 ALA A C 1
ATOM 650 O O . ALA A 1 78 ? 12.123 -9.438 -15.131 1.00 96.75 78 ALA A O 1
ATOM 651 N N . ALA A 1 79 ? 13.051 -9.959 -17.112 1.00 96.69 79 ALA A N 1
ATOM 652 C CA . ALA A 1 79 ? 14.141 -10.760 -16.554 1.00 96.69 79 ALA A CA 1
ATOM 653 C C . ALA A 1 79 ? 15.127 -9.908 -15.738 1.00 96.69 79 ALA A C 1
ATOM 655 O O . ALA A 1 79 ? 15.527 -10.296 -14.640 1.00 96.69 79 ALA A O 1
ATOM 656 N N . PHE A 1 80 ? 15.477 -8.718 -16.236 1.00 95.81 80 PHE A N 1
ATOM 657 C CA . PHE A 1 80 ? 16.299 -7.756 -15.508 1.00 95.81 80 PHE A CA 1
ATOM 658 C C . PHE A 1 80 ? 15.653 -7.366 -14.175 1.00 95.81 80 PHE A C 1
ATOM 660 O O . PHE A 1 80 ? 16.297 -7.478 -13.133 1.00 95.81 80 PHE A O 1
ATOM 667 N N . LYS A 1 81 ? 14.370 -6.983 -14.186 1.00 95.00 81 LYS A N 1
ATOM 668 C CA . LYS A 1 81 ? 13.618 -6.625 -12.977 1.00 95.00 81 LYS A CA 1
ATOM 669 C C . LYS A 1 81 ? 13.517 -7.778 -11.995 1.00 95.00 81 LYS A C 1
ATOM 671 O O . LYS A 1 81 ? 13.737 -7.558 -10.812 1.00 95.00 81 LYS A O 1
ATOM 676 N N . GLN A 1 82 ? 13.295 -9.000 -12.472 1.00 94.38 82 GLN A N 1
ATOM 677 C CA . GLN A 1 82 ? 13.300 -10.179 -11.610 1.00 94.38 82 GLN A CA 1
ATOM 678 C C . GLN A 1 82 ? 14.646 -10.371 -10.887 1.00 94.38 82 GLN A C 1
ATOM 680 O O . GLN A 1 82 ? 14.663 -10.885 -9.774 1.00 94.38 82 GLN A O 1
ATOM 685 N N . ARG A 1 83 ? 15.764 -9.954 -11.494 1.00 94.50 83 ARG A N 1
ATOM 686 C CA . ARG A 1 83 ? 17.094 -10.033 -10.876 1.00 94.50 83 ARG A CA 1
ATOM 687 C C . ARG A 1 83 ? 17.364 -8.899 -9.885 1.00 94.50 83 ARG A C 1
ATOM 689 O O . ARG A 1 83 ? 17.951 -9.159 -8.845 1.00 94.50 83 ARG A O 1
ATOM 696 N N . VAL A 1 84 ? 16.998 -7.658 -10.216 1.00 94.12 84 VAL A N 1
ATOM 697 C CA . VAL A 1 84 ? 17.401 -6.477 -9.417 1.00 94.12 84 VAL A CA 1
ATOM 698 C C . VAL A 1 84 ? 16.371 -6.034 -8.382 1.00 94.12 84 VAL A C 1
ATOM 700 O O . VAL A 1 84 ? 16.725 -5.376 -7.416 1.00 94.12 84 VAL A O 1
ATOM 703 N N . ALA A 1 85 ? 15.098 -6.356 -8.594 1.00 93.62 85 ALA A N 1
ATOM 704 C CA . ALA A 1 85 ? 13.996 -6.006 -7.706 1.00 93.62 85 ALA A CA 1
ATOM 705 C C . ALA A 1 85 ? 12.885 -7.056 -7.879 1.00 93.62 85 ALA A C 1
ATOM 707 O O . ALA A 1 85 ? 11.870 -6.763 -8.522 1.00 93.62 85 ALA A O 1
ATOM 708 N N . PRO A 1 86 ? 13.100 -8.300 -7.406 1.00 94.94 86 PRO A N 1
ATOM 709 C CA . PRO A 1 86 ? 12.107 -9.362 -7.518 1.00 94.94 86 PRO A CA 1
ATOM 710 C C . PRO A 1 86 ? 10.807 -8.996 -6.792 1.00 94.94 86 PRO A C 1
ATOM 712 O O . PRO A 1 86 ? 10.788 -8.154 -5.897 1.00 94.94 86 PRO A O 1
ATOM 715 N N . LEU A 1 87 ? 9.712 -9.659 -7.171 1.00 96.25 87 LEU A N 1
ATOM 716 C CA . LEU A 1 87 ? 8.491 -9.625 -6.369 1.00 96.25 87 LEU A CA 1
ATOM 717 C C . LEU A 1 87 ? 8.753 -10.293 -5.016 1.00 96.25 87 LEU A C 1
ATOM 719 O O . LEU A 1 87 ? 9.433 -11.322 -4.961 1.00 96.25 87 LEU A O 1
ATOM 723 N N . MET A 1 88 ? 8.190 -9.736 -3.949 1.00 95.44 88 MET A N 1
ATOM 724 C CA . MET A 1 88 ? 8.453 -10.183 -2.582 1.00 95.44 88 MET A CA 1
ATOM 725 C C . MET A 1 88 ? 7.178 -10.650 -1.896 1.00 95.44 88 MET A C 1
ATOM 727 O O . MET A 1 88 ? 6.127 -10.025 -2.006 1.00 95.44 88 MET A O 1
ATOM 731 N N . TYR A 1 89 ? 7.276 -11.773 -1.188 1.00 95.31 89 TYR A N 1
ATOM 732 C CA . TYR A 1 89 ? 6.222 -12.192 -0.279 1.00 95.31 89 TYR A CA 1
ATOM 733 C C . TYR A 1 89 ? 6.189 -11.229 0.902 1.00 95.31 89 TYR A C 1
ATOM 735 O O . TYR A 1 89 ? 7.233 -10.977 1.505 1.00 95.31 89 TYR A O 1
ATOM 743 N N . SER A 1 90 ? 5.003 -10.743 1.259 1.00 94.94 90 SER A N 1
ATOM 744 C CA . SER A 1 90 ? 4.860 -9.926 2.456 1.00 94.94 90 SER A CA 1
ATOM 745 C C . SER A 1 90 ? 4.506 -10.796 3.651 1.00 94.94 90 SER A C 1
ATOM 747 O O . SER A 1 90 ? 3.398 -11.327 3.726 1.00 94.94 90 SER A O 1
ATOM 749 N N . SER A 1 91 ? 5.407 -10.895 4.627 1.00 94.31 91 SER A N 1
ATOM 750 C CA . SER A 1 91 ? 5.082 -11.478 5.934 1.00 94.31 91 SER A CA 1
ATOM 751 C C . SER A 1 91 ? 4.201 -10.552 6.775 1.00 94.31 91 SER A C 1
ATOM 753 O O . SER A 1 91 ? 3.465 -11.029 7.636 1.00 94.31 91 SER A O 1
ATOM 755 N N . LEU A 1 92 ? 4.240 -9.240 6.510 1.00 95.19 92 LEU A N 1
ATOM 756 C CA . LEU A 1 92 ? 3.483 -8.241 7.255 1.00 95.19 92 LEU A CA 1
ATOM 757 C C . LEU A 1 92 ? 1.974 -8.418 7.063 1.00 95.19 92 LEU A C 1
ATOM 759 O O . LEU A 1 92 ? 1.227 -8.462 8.041 1.00 95.19 92 LEU A O 1
ATOM 763 N N . ILE A 1 93 ? 1.548 -8.554 5.805 1.00 96.75 93 ILE A N 1
ATOM 764 C CA . ILE A 1 93 ? 0.134 -8.707 5.432 1.00 96.75 93 ILE A CA 1
ATOM 765 C C . ILE A 1 93 ? -0.210 -10.114 4.931 1.00 96.75 93 ILE A C 1
ATOM 767 O O . ILE A 1 93 ? -1.359 -10.377 4.587 1.00 96.75 93 ILE A O 1
ATOM 771 N N . ASN A 1 94 ? 0.759 -11.035 4.906 1.00 96.50 94 ASN A N 1
ATOM 772 C CA . ASN A 1 94 ? 0.598 -12.404 4.404 1.00 96.50 94 ASN A CA 1
ATOM 773 C C . ASN A 1 94 ? 0.111 -12.438 2.937 1.00 96.50 94 ASN A C 1
ATOM 775 O O . ASN A 1 94 ? -0.729 -13.263 2.563 1.00 96.50 94 ASN A O 1
ATOM 779 N N . ALA A 1 95 ? 0.605 -11.500 2.119 1.00 95.62 95 ALA A N 1
ATOM 780 C CA . ALA A 1 95 ? 0.208 -11.350 0.721 1.00 95.62 95 ALA A CA 1
ATOM 781 C C . ALA A 1 95 ? 1.036 -12.265 -0.198 1.00 95.62 95 ALA A C 1
ATOM 783 O O . ALA A 1 95 ? 2.268 -12.288 -0.095 1.00 95.62 95 ALA A O 1
ATOM 784 N N . PRO A 1 96 ? 0.387 -13.001 -1.120 1.00 95.56 96 PRO A N 1
ATOM 785 C CA . PRO A 1 96 ? 1.078 -13.894 -2.036 1.00 95.56 96 PRO A CA 1
ATOM 786 C C . PRO A 1 96 ? 1.866 -13.117 -3.092 1.00 95.56 96 PRO A C 1
ATOM 788 O O . PRO A 1 96 ? 1.500 -12.014 -3.487 1.00 95.56 96 PRO A O 1
ATOM 791 N N . VAL A 1 97 ? 2.907 -13.756 -3.621 1.00 96.38 97 VAL A N 1
ATOM 792 C CA . VAL A 1 97 ? 3.673 -13.223 -4.749 1.00 96.38 97 VAL A CA 1
ATOM 793 C C . VAL A 1 97 ? 2.898 -13.418 -6.050 1.00 96.38 97 VAL A C 1
ATOM 795 O O . VAL A 1 97 ? 2.451 -14.521 -6.367 1.00 96.38 97 VAL A O 1
ATOM 798 N N . SER A 1 98 ? 2.761 -12.344 -6.823 1.00 95.00 98 SER A N 1
ATOM 799 C CA . SER A 1 98 ? 2.135 -12.363 -8.143 1.00 95.00 98 SER A CA 1
ATOM 800 C C . SER A 1 98 ? 2.975 -13.117 -9.189 1.00 95.00 98 SER A C 1
ATOM 802 O O . SER A 1 98 ? 4.114 -13.526 -8.962 1.00 95.00 98 SER A O 1
ATOM 804 N N . SER A 1 99 ? 2.420 -13.315 -10.385 1.00 90.81 99 SER A N 1
ATOM 805 C CA . SER A 1 99 ? 3.112 -14.012 -11.474 1.00 90.81 99 SER A CA 1
ATOM 806 C C . SER A 1 99 ? 4.352 -13.248 -11.955 1.00 90.81 99 SER A C 1
ATOM 808 O O . SER A 1 99 ? 4.334 -12.016 -12.033 1.00 90.81 99 SER A O 1
ATOM 810 N N . LYS A 1 100 ? 5.392 -13.976 -12.387 1.00 88.19 100 LYS A N 1
ATOM 811 C CA . LYS A 1 100 ? 6.586 -13.390 -13.026 1.00 88.19 100 LYS A CA 1
ATOM 812 C C . LYS A 1 100 ? 6.203 -12.426 -14.156 1.00 88.19 100 LYS A C 1
ATOM 814 O O . LYS A 1 100 ? 5.269 -12.678 -14.913 1.00 88.19 100 LYS A O 1
ATOM 819 N N . GLY A 1 101 ? 6.945 -11.325 -14.269 1.00 91.81 101 GLY A N 1
ATOM 820 C CA . GLY A 1 101 ? 6.686 -10.265 -15.250 1.00 91.81 101 GLY A CA 1
ATOM 821 C C . GLY A 1 101 ? 5.618 -9.249 -14.828 1.00 91.81 101 GLY A C 1
ATOM 822 O O . GLY A 1 101 ? 5.433 -8.252 -15.526 1.00 91.81 101 GLY A O 1
ATOM 823 N N . THR A 1 102 ? 4.939 -9.462 -13.698 1.00 97.00 102 THR A N 1
ATOM 824 C CA . THR A 1 102 ? 4.160 -8.412 -13.033 1.00 97.00 102 THR A CA 1
ATOM 825 C C . THR A 1 102 ? 5.122 -7.402 -12.389 1.00 97.00 102 THR A C 1
ATOM 827 O O . THR A 1 102 ? 6.118 -7.824 -11.798 1.00 97.00 102 THR A O 1
ATOM 830 N N . PRO A 1 103 ? 4.876 -6.087 -12.515 1.00 96.69 103 PRO A N 1
ATOM 831 C CA . PRO A 1 103 ? 5.693 -5.079 -11.847 1.00 96.69 103 PRO A CA 1
ATOM 832 C C . PRO A 1 103 ? 5.474 -5.079 -10.333 1.00 96.69 103 PRO A C 1
ATOM 834 O O . PRO A 1 103 ? 4.421 -5.492 -9.863 1.00 96.69 103 PRO A O 1
ATOM 837 N N . ASN A 1 104 ? 6.444 -4.539 -9.595 1.00 96.25 104 ASN A N 1
ATOM 838 C CA . ASN A 1 104 ? 6.304 -4.123 -8.192 1.00 96.25 104 ASN A CA 1
ATOM 839 C C . ASN A 1 104 ? 6.368 -2.601 -8.008 1.00 96.25 104 ASN A C 1
ATOM 841 O O . ASN A 1 104 ? 6.467 -2.125 -6.891 1.00 96.25 104 ASN A O 1
ATOM 845 N N . LEU A 1 105 ? 6.384 -1.835 -9.105 1.00 95.50 105 LEU A N 1
ATOM 846 C CA . LEU A 1 105 ? 6.529 -0.371 -9.128 1.00 95.50 105 LEU A CA 1
ATOM 847 C C . LEU A 1 105 ? 7.822 0.176 -8.494 1.00 95.50 105 LEU A C 1
ATOM 849 O O . LEU A 1 105 ? 7.939 1.379 -8.273 1.00 95.50 105 LEU A O 1
ATOM 853 N N . ILE A 1 106 ? 8.819 -0.670 -8.210 1.00 93.31 106 ILE A N 1
ATOM 854 C CA . ILE A 1 106 ? 10.125 -0.202 -7.734 1.00 93.31 106 ILE A CA 1
ATOM 855 C C . ILE A 1 106 ? 10.885 0.328 -8.952 1.00 93.31 106 ILE A C 1
ATOM 857 O O . ILE A 1 106 ? 11.418 -0.458 -9.739 1.00 93.31 106 ILE A O 1
ATOM 861 N N . ILE A 1 107 ? 10.895 1.648 -9.139 1.00 83.50 107 ILE A N 1
ATOM 862 C CA . ILE A 1 107 ? 11.656 2.328 -10.201 1.00 83.50 107 ILE A CA 1
ATOM 863 C C . ILE A 1 107 ? 12.994 2.796 -9.620 1.00 83.50 107 ILE A C 1
ATOM 865 O O . ILE A 1 107 ? 14.013 2.154 -9.862 1.00 83.50 107 ILE A O 1
ATOM 869 N N . THR A 1 108 ? 12.951 3.847 -8.798 1.00 84.69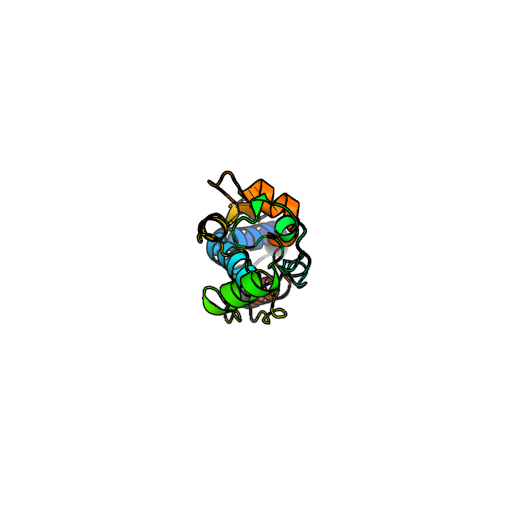 108 THR A N 1
ATOM 870 C CA . THR A 1 108 ? 14.068 4.399 -8.008 1.00 84.69 108 THR A CA 1
ATOM 871 C C . THR A 1 108 ? 13.908 4.160 -6.503 1.00 84.69 108 THR A C 1
ATOM 873 O O . THR A 1 108 ? 14.879 4.265 -5.769 1.00 84.69 108 THR A O 1
ATOM 876 N N . GLY A 1 109 ? 12.698 3.810 -6.050 1.00 89.19 109 GLY A N 1
ATOM 877 C CA . GLY A 1 109 ? 12.316 3.744 -4.631 1.00 89.19 109 GLY A CA 1
ATOM 878 C C . GLY A 1 109 ? 11.358 4.872 -4.244 1.00 89.19 109 GLY A C 1
ATOM 879 O O . GLY A 1 109 ? 10.355 4.610 -3.590 1.00 89.19 109 GLY A O 1
ATOM 880 N N . GLU A 1 110 ? 11.551 6.061 -4.822 1.00 94.81 110 GLU A N 1
ATOM 881 C CA . GLU A 1 110 ? 10.823 7.298 -4.488 1.00 94.81 110 GLU A CA 1
ATOM 882 C C . GLU A 1 110 ? 9.296 7.163 -4.567 1.00 94.81 110 GLU A C 1
ATOM 884 O O . GLU A 1 110 ? 8.573 7.769 -3.783 1.00 94.81 110 GLU A O 1
ATOM 889 N N . PHE A 1 111 ? 8.780 6.341 -5.492 1.00 96.25 111 PHE A N 1
ATOM 890 C CA . PHE A 1 111 ? 7.341 6.079 -5.546 1.00 96.25 111 PHE A CA 1
ATOM 891 C C . PHE A 1 111 ? 6.825 5.407 -4.275 1.00 96.25 111 PHE A C 1
ATOM 893 O O . PHE A 1 111 ? 5.805 5.833 -3.751 1.00 96.25 111 PHE A O 1
ATOM 900 N N . HIS A 1 112 ? 7.521 4.392 -3.762 1.00 96.56 112 HIS A N 1
ATOM 901 C CA . HIS A 1 112 ? 7.102 3.717 -2.534 1.00 96.56 112 HIS A CA 1
ATOM 902 C C . HIS A 1 112 ? 7.247 4.639 -1.330 1.00 96.56 112 HIS A C 1
ATOM 904 O O . HIS A 1 112 ? 6.322 4.721 -0.530 1.00 96.56 112 HIS A O 1
ATOM 910 N N . ASP A 1 113 ? 8.351 5.383 -1.263 1.00 96.81 113 ASP A N 1
ATOM 911 C CA . ASP A 1 113 ? 8.620 6.326 -0.175 1.00 96.81 113 ASP A CA 1
ATOM 912 C C . ASP A 1 113 ? 7.577 7.454 -0.119 1.00 96.81 113 ASP A C 1
ATOM 914 O O . ASP A 1 113 ? 7.289 7.991 0.947 1.00 96.81 113 ASP A O 1
ATOM 918 N N . SER A 1 114 ? 6.969 7.792 -1.261 1.00 97.06 114 SER A N 1
ATOM 919 C CA . SER A 1 114 ? 5.902 8.794 -1.340 1.00 97.06 114 SER A CA 1
ATOM 920 C C . SER A 1 114 ? 4.544 8.313 -0.814 1.00 97.06 114 SER A C 1
ATOM 922 O O . SER A 1 114 ? 3.679 9.149 -0.537 1.00 97.06 114 SER A O 1
ATOM 924 N N . ILE A 1 115 ? 4.310 6.996 -0.712 1.00 98.06 115 ILE A N 1
ATOM 925 C CA . ILE A 1 115 ? 2.999 6.441 -0.347 1.00 98.06 115 ILE A CA 1
ATOM 926 C C . ILE A 1 115 ? 2.691 6.782 1.106 1.00 98.06 115 ILE A C 1
ATOM 928 O O . ILE A 1 115 ? 3.333 6.307 2.039 1.00 98.06 115 ILE A O 1
ATOM 932 N N . THR A 1 116 ? 1.654 7.589 1.290 1.00 98.06 116 THR A N 1
ATOM 933 C CA . THR A 1 116 ? 1.310 8.183 2.574 1.00 98.06 116 THR A CA 1
ATOM 934 C C . THR A 1 116 ? -0.169 7.994 2.874 1.00 98.06 116 THR A C 1
ATOM 936 O O . THR A 1 116 ? -1.040 8.332 2.072 1.00 98.06 116 THR A O 1
ATOM 939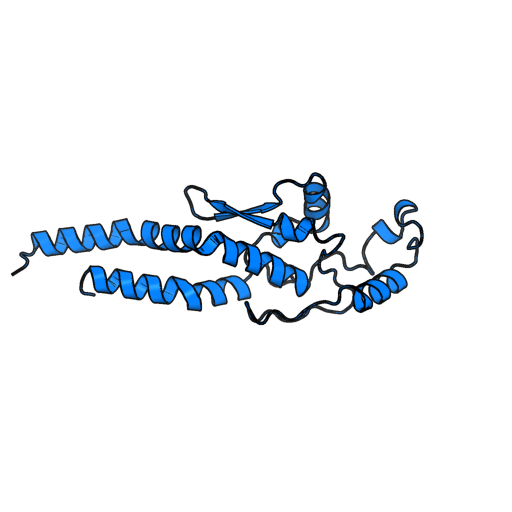 N N . ALA A 1 117 ? -0.462 7.491 4.070 1.00 98.00 117 ALA A N 1
ATOM 940 C CA . ALA A 1 117 ? -1.786 7.522 4.659 1.00 98.00 117 ALA A CA 1
ATOM 941 C C . ALA A 1 117 ? -2.039 8.879 5.333 1.00 98.00 117 ALA A C 1
ATOM 943 O O . ALA A 1 117 ? -1.579 9.145 6.446 1.00 98.00 117 ALA A O 1
ATOM 944 N N . VAL A 1 118 ? -2.792 9.737 4.653 1.00 96.94 118 VAL A N 1
ATOM 945 C CA . VAL A 1 118 ? -3.150 11.080 5.104 1.00 96.94 118 VAL A CA 1
ATOM 946 C C . VAL A 1 118 ? -4.458 11.037 5.901 1.00 96.94 118 VAL A C 1
ATOM 948 O O . VAL A 1 118 ? -5.479 10.573 5.378 1.00 96.94 118 VAL A O 1
ATOM 951 N N . PRO A 1 119 ? -4.467 11.510 7.162 1.00 95.56 119 PRO A N 1
ATOM 952 C CA . PRO A 1 119 ? -5.690 11.637 7.945 1.00 95.56 119 PRO A CA 1
ATOM 953 C C . PRO A 1 119 ? -6.707 12.572 7.288 1.00 95.56 119 PRO A C 1
ATOM 955 O O . PRO A 1 119 ? -6.370 13.664 6.839 1.00 95.56 119 PRO A O 1
ATOM 958 N N . ILE A 1 120 ? -7.963 12.140 7.276 1.00 94.25 120 ILE A N 1
ATOM 959 C CA . ILE A 1 120 ? -9.135 12.912 6.856 1.00 94.25 120 ILE A CA 1
ATOM 960 C C . ILE A 1 120 ? -10.268 12.689 7.867 1.00 94.25 120 ILE A C 1
ATOM 962 O O . ILE A 1 120 ? -10.238 11.723 8.628 1.00 94.25 120 ILE A O 1
ATOM 966 N N . ASP A 1 121 ? -11.320 13.508 7.827 1.00 87.69 121 ASP A N 1
ATOM 967 C CA . ASP A 1 121 ? -12.442 13.442 8.786 1.00 87.69 121 ASP A CA 1
ATOM 968 C C . ASP A 1 121 ? -13.064 12.041 8.937 1.00 87.69 121 ASP A C 1
ATOM 970 O O . ASP A 1 121 ? -13.561 11.667 10.001 1.00 87.69 121 ASP A O 1
ATOM 974 N N . LYS A 1 122 ? -13.041 11.254 7.853 1.00 85.31 122 LYS A N 1
ATOM 975 C CA . LYS A 1 122 ? -13.640 9.914 7.773 1.00 85.31 122 LYS A CA 1
ATOM 976 C C . LYS A 1 122 ? -12.637 8.762 7.929 1.00 85.31 122 LYS A C 1
ATOM 978 O O . LYS A 1 122 ? -13.030 7.613 7.756 1.00 85.31 122 LYS A O 1
ATOM 983 N N . GLY A 1 123 ? -11.366 9.034 8.233 1.00 90.44 123 GLY A N 1
ATOM 984 C CA . GLY A 1 123 ? -10.331 8.008 8.388 1.00 90.44 123 GLY A CA 1
ATOM 985 C C . GLY A 1 123 ? -9.033 8.366 7.672 1.00 90.44 123 GLY A C 1
ATOM 986 O O . GLY A 1 123 ? -8.439 9.403 7.945 1.00 90.44 123 GLY A O 1
ATOM 987 N N . LEU A 1 124 ? -8.576 7.495 6.772 1.00 95.50 124 LEU A N 1
ATOM 988 C CA . LEU A 1 124 ? -7.321 7.667 6.040 1.00 95.50 124 LEU A CA 1
ATOM 989 C C . LEU A 1 124 ? -7.572 7.701 4.535 1.00 95.50 124 LEU A C 1
ATOM 991 O O . LEU A 1 124 ? -8.298 6.865 3.993 1.00 95.50 124 LEU A O 1
ATOM 995 N N . ARG A 1 125 ? -6.916 8.639 3.857 1.00 95.81 125 ARG A N 1
ATOM 996 C CA . ARG A 1 125 ? -6.768 8.663 2.405 1.00 95.81 125 ARG A CA 1
ATOM 997 C C . ARG A 1 125 ? -5.339 8.270 2.066 1.00 95.81 125 ARG A C 1
ATOM 999 O O . ARG A 1 125 ? -4.408 8.856 2.598 1.00 95.81 125 ARG A O 1
ATOM 1006 N N . ILE A 1 126 ? -5.174 7.280 1.201 1.00 97.50 126 ILE A N 1
ATOM 1007 C CA . ILE A 1 126 ? -3.852 6.861 0.735 1.00 97.50 126 ILE A CA 1
ATOM 1008 C C . ILE A 1 126 ? -3.554 7.589 -0.571 1.00 97.50 126 ILE A C 1
ATOM 1010 O O . ILE A 1 126 ? -4.382 7.568 -1.482 1.00 97.50 126 ILE A O 1
ATOM 1014 N N . GLU A 1 127 ? -2.389 8.217 -0.654 1.00 96.62 127 GLU A N 1
ATOM 1015 C CA . GLU A 1 127 ? -1.913 8.905 -1.854 1.00 96.62 127 GLU A CA 1
ATOM 1016 C C . GLU A 1 127 ? -0.380 8.939 -1.902 1.00 96.62 127 GLU A C 1
ATOM 1018 O O . GLU A 1 127 ? 0.283 8.660 -0.904 1.00 96.62 127 GLU A O 1
ATOM 1023 N N . SER A 1 128 ? 0.185 9.305 -3.051 1.00 96.88 128 SER A N 1
ATOM 1024 C CA . SER A 1 128 ? 1.604 9.648 -3.171 1.00 96.88 128 SER A CA 1
ATOM 1025 C C . SER A 1 128 ? 1.823 11.138 -2.922 1.00 96.88 128 SER A C 1
ATOM 1027 O O . SER A 1 128 ? 1.223 11.974 -3.598 1.00 96.88 128 SER A O 1
ATOM 1029 N N . VAL A 1 129 ? 2.721 11.481 -1.998 1.00 95.69 129 VAL A N 1
ATOM 1030 C CA . VAL A 1 129 ? 3.030 12.868 -1.618 1.00 95.69 129 VAL A CA 1
ATOM 1031 C C . VAL A 1 129 ? 4.466 13.226 -2.004 1.00 95.69 129 VAL A C 1
ATOM 1033 O O . VAL A 1 129 ? 5.391 12.455 -1.778 1.00 95.69 129 VAL A O 1
ATOM 1036 N N . GLY A 1 130 ? 4.668 14.423 -2.564 1.00 92.81 130 GLY A N 1
ATOM 1037 C CA . GLY A 1 130 ? 6.008 14.993 -2.763 1.00 92.81 130 GLY A CA 1
ATOM 1038 C C . G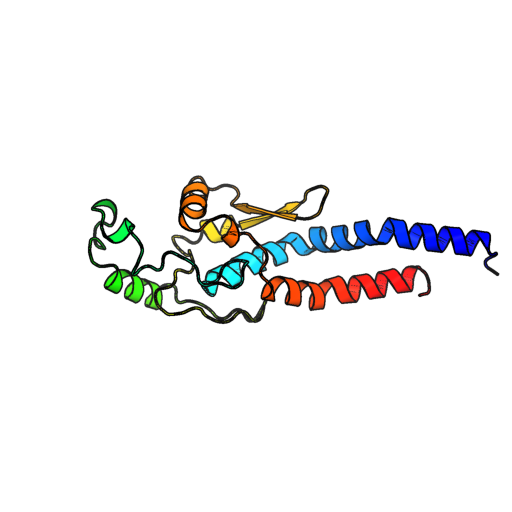LY A 1 130 ? 6.757 14.535 -4.019 1.00 92.81 130 GLY A C 1
ATOM 1039 O O . GLY A 1 130 ? 7.924 14.882 -4.172 1.00 92.81 130 GLY A O 1
ATOM 1040 N N . ILE A 1 131 ? 6.104 13.815 -4.937 1.00 94.25 131 ILE A N 1
ATOM 1041 C CA . ILE A 1 131 ? 6.693 13.396 -6.219 1.00 94.25 131 ILE A CA 1
ATOM 1042 C C . ILE A 1 131 ? 5.821 13.827 -7.404 1.00 94.25 131 ILE A C 1
ATOM 1044 O O . ILE A 1 131 ? 4.596 13.767 -7.343 1.00 94.25 131 ILE A O 1
ATOM 1048 N N . SER A 1 132 ? 6.446 14.265 -8.500 1.00 92.56 132 SER A N 1
ATOM 1049 C CA . SER A 1 132 ? 5.740 14.810 -9.672 1.00 92.56 132 SER A CA 1
ATOM 1050 C C . SER A 1 132 ? 5.213 13.744 -10.638 1.00 92.56 132 SER A C 1
ATOM 1052 O O . SER A 1 132 ? 4.273 14.006 -11.383 1.00 92.56 132 SER A O 1
ATOM 1054 N N . PHE A 1 133 ? 5.798 12.543 -10.629 1.00 93.00 133 PHE A N 1
ATOM 1055 C CA . PHE A 1 133 ? 5.478 11.469 -11.575 1.00 93.00 133 PHE A CA 1
ATOM 1056 C C . PHE A 1 133 ? 4.452 10.450 -11.044 1.00 93.00 133 PHE A C 1
ATOM 1058 O O . PHE A 1 133 ? 4.114 9.496 -11.748 1.00 93.00 133 PHE A O 1
ATOM 1065 N N . SER A 1 134 ? 3.930 10.621 -9.820 1.00 93.81 134 SER A N 1
ATOM 1066 C CA . SER A 1 134 ? 2.893 9.732 -9.263 1.00 93.81 134 SER A CA 1
ATOM 1067 C C . SER A 1 134 ? 1.655 9.668 -10.157 1.00 93.81 134 SER A C 1
ATOM 1069 O O . SER A 1 134 ? 1.123 8.584 -10.393 1.00 93.81 134 SER A O 1
ATOM 1071 N N . GLY A 1 135 ? 1.255 10.802 -10.740 1.00 95.12 135 GLY A N 1
ATOM 1072 C CA . GLY A 1 135 ? 0.119 10.884 -11.658 1.00 95.12 135 GLY A CA 1
ATOM 1073 C C . GLY A 1 135 ? 0.255 9.974 -12.884 1.00 95.12 135 GLY A C 1
ATOM 1074 O O . GLY A 1 135 ? -0.730 9.376 -13.317 1.00 95.12 135 GLY A O 1
ATOM 1075 N N . ASP A 1 136 ? 1.468 9.785 -13.410 1.00 94.69 136 ASP A N 1
ATOM 1076 C CA . ASP A 1 136 ? 1.705 8.878 -14.540 1.00 94.69 136 ASP A CA 1
ATOM 1077 C C . ASP A 1 136 ? 1.562 7.408 -14.130 1.00 94.69 136 ASP A C 1
ATOM 1079 O O . ASP A 1 136 ? 1.024 6.588 -14.882 1.00 94.69 136 ASP A O 1
ATOM 1083 N N . ILE A 1 137 ? 1.992 7.070 -12.912 1.00 95.31 137 ILE A N 1
ATOM 1084 C CA . ILE A 1 137 ? 1.825 5.728 -12.344 1.00 95.31 137 ILE A CA 1
ATOM 1085 C C . ILE A 1 137 ? 0.342 5.448 -12.106 1.00 95.31 137 ILE A C 1
ATOM 1087 O O . ILE A 1 137 ? -0.160 4.400 -12.515 1.00 95.31 137 ILE A O 1
ATOM 1091 N N . GLU A 1 138 ? -0.386 6.395 -11.522 1.00 95.50 138 GLU A N 1
ATOM 1092 C CA . GLU A 1 138 ? -1.829 6.293 -11.306 1.00 95.50 138 GLU A CA 1
ATOM 1093 C C . GLU A 1 138 ? -2.601 6.159 -12.613 1.00 95.50 138 GLU A C 1
ATOM 1095 O O . GLU A 1 138 ? -3.489 5.316 -12.726 1.00 95.50 138 GLU A O 1
ATOM 1100 N N . LYS A 1 139 ? -2.244 6.944 -13.631 1.00 96.38 139 LYS A N 1
ATOM 1101 C CA . LYS A 1 139 ? -2.855 6.850 -14.959 1.00 96.38 139 LYS A CA 1
ATOM 1102 C C . LYS A 1 139 ? -2.643 5.470 -15.580 1.00 96.38 139 LYS A C 1
ATOM 1104 O O . LYS A 1 139 ? -3.518 4.974 -16.286 1.00 96.38 139 LYS A O 1
ATOM 1109 N N . LYS A 1 140 ? -1.493 4.847 -15.317 1.00 96.12 140 LYS A N 1
ATOM 1110 C CA . LYS A 1 140 ? -1.114 3.550 -15.884 1.00 96.12 140 LYS A CA 1
ATOM 1111 C C . LYS A 1 140 ? -1.707 2.353 -15.143 1.00 96.12 140 LYS A C 1
ATOM 1113 O O . LYS A 1 140 ? -2.175 1.421 -15.790 1.00 96.12 140 LYS A O 1
ATOM 1118 N N . TYR A 1 141 ? -1.667 2.362 -13.813 1.00 96.25 141 TYR A N 1
ATOM 1119 C CA . TYR A 1 141 ? -2.055 1.223 -12.968 1.00 96.25 141 TYR A CA 1
ATOM 1120 C C . TYR A 1 141 ? -3.414 1.406 -12.278 1.00 96.25 141 TYR A C 1
ATOM 1122 O O . TYR A 1 141 ? -3.961 0.459 -11.704 1.00 96.25 141 TYR A O 1
ATOM 1130 N N . GLY A 1 142 ? -3.983 2.608 -12.366 1.00 96.81 142 GLY A N 1
ATOM 1131 C CA . GLY A 1 142 ? -5.239 2.996 -11.745 1.00 96.81 142 GLY A CA 1
ATOM 1132 C C . GLY A 1 142 ? -5.118 3.254 -10.243 1.00 96.81 142 GLY A C 1
ATOM 1133 O O . GLY A 1 142 ? -4.196 2.805 -9.570 1.00 96.81 142 GLY A O 1
ATOM 1134 N N . GLN A 1 143 ? -6.147 3.892 -9.684 1.00 95.88 143 GLN A N 1
ATOM 1135 C CA . GLN A 1 143 ? -6.260 4.204 -8.248 1.00 95.88 143 GLN A CA 1
ATOM 1136 C C . GLN A 1 143 ? -6.305 2.962 -7.337 1.00 95.88 143 GLN A C 1
ATOM 1138 O O . GLN A 1 143 ? -6.215 3.062 -6.116 1.00 95.88 143 GLN A O 1
ATOM 1143 N N . ALA A 1 144 ? -6.452 1.761 -7.907 1.00 97.25 144 ALA A N 1
ATOM 1144 C CA . ALA A 1 144 ? -6.441 0.518 -7.143 1.00 97.25 144 ALA A CA 1
ATOM 1145 C C . ALA A 1 144 ? -5.099 0.264 -6.438 1.00 97.25 144 ALA A C 1
ATOM 1147 O O . ALA A 1 144 ? -5.075 -0.508 -5.482 1.00 97.25 144 ALA A O 1
ATOM 1148 N N . ILE A 1 145 ? -4.008 0.901 -6.875 1.00 97.56 145 ILE A N 1
ATOM 1149 C CA . ILE A 1 145 ? -2.694 0.791 -6.228 1.00 97.56 145 ILE A CA 1
ATOM 1150 C C . ILE A 1 145 ? -2.676 1.367 -4.808 1.00 97.56 145 ILE A C 1
ATOM 1152 O O . ILE A 1 145 ? -1.921 0.869 -3.985 1.00 97.56 145 ILE A O 1
ATOM 1156 N N . TYR A 1 146 ? -3.552 2.327 -4.494 1.00 97.56 146 TYR A N 1
ATOM 1157 C CA . TYR A 1 146 ? -3.661 2.929 -3.159 1.00 97.56 146 TYR A CA 1
ATOM 1158 C C . TYR A 1 146 ? -4.771 2.330 -2.296 1.00 97.56 146 TYR A C 1
ATOM 1160 O O . TYR A 1 146 ? -4.923 2.679 -1.126 1.00 97.56 146 TYR A O 1
ATOM 1168 N N . LYS A 1 147 ? -5.590 1.433 -2.851 1.00 97.00 147 LYS A N 1
ATOM 1169 C CA . LYS A 1 147 ? -6.611 0.750 -2.058 1.00 97.00 147 LYS A CA 1
ATOM 1170 C C . LYS A 1 147 ? -5.938 -0.205 -1.070 1.00 97.00 147 LYS A C 1
ATOM 1172 O O . LYS A 1 147 ? -5.005 -0.921 -1.424 1.00 97.00 147 LYS A O 1
ATOM 1177 N N . VAL A 1 148 ? -6.475 -0.270 0.146 1.00 96.56 148 VAL A N 1
ATOM 1178 C CA . VAL A 1 148 ? -6.057 -1.249 1.157 1.00 96.56 148 VAL A CA 1
ATOM 1179 C C . VAL A 1 148 ? -6.679 -2.606 0.809 1.00 96.56 148 VAL A C 1
ATOM 1181 O O . VAL A 1 148 ? -7.893 -2.770 0.959 1.00 96.56 148 VAL A O 1
ATOM 1184 N N . GLY A 1 149 ? -5.874 -3.559 0.325 1.00 96.94 149 GLY A N 1
ATOM 1185 C CA . GLY A 1 149 ? -6.301 -4.917 -0.049 1.00 96.94 149 GLY A CA 1
ATOM 1186 C C . GLY A 1 149 ? -6.847 -5.753 1.110 1.00 96.94 149 GLY A C 1
ATOM 1187 O O . GLY A 1 149 ? -6.748 -5.367 2.277 1.00 96.94 149 GLY A O 1
ATOM 1188 N N . SER A 1 150 ? -7.453 -6.908 0.815 1.00 98.12 150 SER A N 1
ATOM 1189 C CA . SER A 1 150 ? -8.078 -7.729 1.869 1.00 98.12 150 SER A CA 1
ATOM 1190 C C . SER A 1 150 ? -7.057 -8.297 2.855 1.00 98.12 150 SER A C 1
ATOM 1192 O O . SER A 1 150 ? -7.335 -8.331 4.053 1.00 98.12 150 SER A O 1
ATOM 1194 N N . TYR A 1 151 ? -5.863 -8.646 2.372 1.00 97.50 151 TYR A N 1
ATOM 1195 C CA . TYR A 1 151 ? -4.723 -9.080 3.181 1.00 97.50 151 TYR A CA 1
ATOM 1196 C C . TYR A 1 151 ? -4.328 -8.027 4.223 1.00 97.50 151 TYR A C 1
ATOM 1198 O O . TYR A 1 151 ? -4.294 -8.302 5.422 1.00 97.50 151 TYR A O 1
ATOM 1206 N N . ALA A 1 152 ? -4.134 -6.788 3.768 1.00 97.38 152 ALA A N 1
ATOM 1207 C CA . ALA A 1 152 ? -3.810 -5.652 4.622 1.00 97.38 152 ALA A CA 1
ATOM 1208 C C . ALA A 1 152 ? -4.930 -5.340 5.623 1.00 97.38 152 ALA A C 1
ATOM 1210 O O . ALA A 1 152 ? -4.667 -5.162 6.810 1.00 97.38 152 ALA A O 1
ATOM 1211 N N . ARG A 1 153 ? -6.197 -5.339 5.176 1.00 97.25 153 ARG A N 1
ATOM 1212 C CA . ARG A 1 153 ? -7.345 -5.140 6.076 1.00 97.25 153 ARG A CA 1
ATOM 1213 C C . ARG A 1 153 ? -7.397 -6.215 7.157 1.00 97.25 153 ARG A C 1
ATOM 1215 O O . ARG A 1 153 ? -7.600 -5.880 8.318 1.00 97.25 153 ARG A O 1
ATOM 1222 N N . LYS A 1 154 ? -7.193 -7.487 6.804 1.00 97.81 154 LYS A N 1
ATOM 1223 C CA . LYS A 1 154 ? -7.169 -8.589 7.772 1.00 97.81 154 LYS A CA 1
ATOM 1224 C C . LYS A 1 154 ? -6.059 -8.390 8.806 1.00 97.81 154 LYS A C 1
ATOM 1226 O O . LYS A 1 154 ? -6.349 -8.428 9.999 1.00 97.81 154 LYS A O 1
ATOM 1231 N N . ALA A 1 155 ? -4.836 -8.109 8.357 1.00 97.44 155 ALA A N 1
ATOM 1232 C CA . ALA A 1 155 ? -3.703 -7.858 9.245 1.00 97.44 155 ALA A CA 1
ATOM 1233 C C . ALA A 1 155 ? -3.978 -6.687 10.204 1.00 97.44 155 ALA A C 1
ATOM 1235 O O . ALA A 1 155 ? -3.768 -6.811 11.410 1.00 97.44 155 ALA A O 1
ATOM 1236 N N . PHE A 1 156 ? -4.531 -5.583 9.694 1.00 97.06 156 PHE A N 1
ATOM 1237 C CA . PHE A 1 156 ? -4.885 -4.424 10.512 1.00 97.06 156 PHE A CA 1
ATOM 1238 C C . PHE A 1 156 ? -5.960 -4.745 11.559 1.00 97.06 156 PHE A C 1
ATOM 1240 O O . PHE A 1 156 ? -5.849 -4.355 12.724 1.00 97.06 156 PHE A O 1
ATOM 1247 N N . MET A 1 157 ? -6.999 -5.481 11.151 1.00 97.06 157 MET A N 1
ATOM 1248 C CA . MET A 1 157 ? -8.088 -5.882 12.039 1.00 97.06 157 MET A CA 1
ATOM 1249 C C . MET A 1 157 ? -7.584 -6.756 13.190 1.00 97.06 157 MET A C 1
ATOM 1251 O O . MET A 1 157 ? -7.977 -6.548 14.339 1.00 97.06 157 MET A O 1
ATOM 1255 N N . GLU A 1 158 ? -6.707 -7.712 12.885 1.00 96.25 158 GLU A N 1
ATOM 1256 C CA . GLU A 1 158 ? -6.139 -8.642 13.863 1.00 96.25 158 GLU A CA 1
ATOM 1257 C C . GLU A 1 158 ? -5.186 -7.952 14.842 1.00 96.25 158 GLU A C 1
ATOM 1259 O O . GLU A 1 158 ? -5.242 -8.235 16.038 1.00 96.25 158 GLU A O 1
ATOM 1264 N N . ARG A 1 159 ? -4.344 -7.036 14.353 1.00 95.69 159 ARG A N 1
ATOM 1265 C CA . ARG A 1 159 ? -3.308 -6.376 15.161 1.00 95.69 159 ARG A CA 1
ATOM 1266 C C . ARG A 1 159 ? -3.842 -5.242 16.025 1.00 95.69 159 ARG A C 1
ATOM 1268 O O . ARG A 1 159 ? -3.402 -5.092 17.160 1.00 95.69 159 ARG A O 1
ATOM 1275 N N . HIS A 1 160 ? -4.779 -4.454 15.498 1.00 96.44 160 HIS A N 1
ATOM 1276 C CA . HIS A 1 160 ? -5.148 -3.173 16.106 1.00 96.44 160 HIS A CA 1
ATOM 1277 C C . HIS A 1 160 ? -6.609 -3.110 16.517 1.00 96.44 160 HIS A C 1
ATOM 1279 O O . HIS A 1 160 ? -6.924 -2.817 17.670 1.00 96.44 160 HIS A O 1
ATOM 1285 N N . ILE A 1 161 ? -7.518 -3.404 15.589 1.00 96.69 161 ILE A N 1
ATOM 1286 C CA 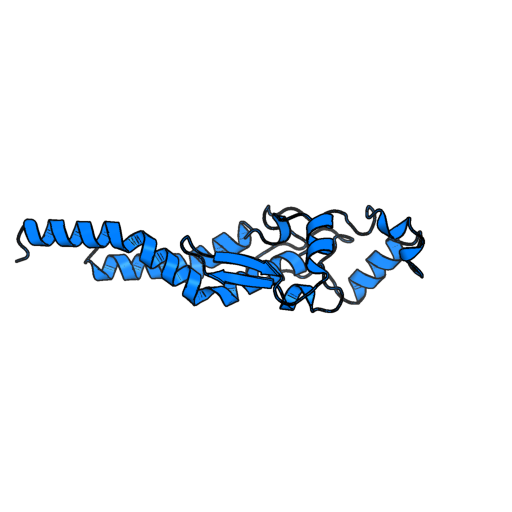. ILE A 1 161 ? -8.948 -3.161 15.811 1.00 96.69 161 ILE A CA 1
ATOM 1287 C C . ILE A 1 161 ? -9.518 -4.115 16.854 1.00 96.69 161 ILE A C 1
ATOM 1289 O O . ILE A 1 161 ? -10.260 -3.681 17.729 1.00 96.69 161 ILE A O 1
ATOM 1293 N N . LYS A 1 162 ? -9.142 -5.398 16.817 1.00 96.50 162 LYS A N 1
ATOM 1294 C CA . LYS A 1 162 ? -9.626 -6.388 17.788 1.00 96.50 162 LYS A CA 1
ATOM 1295 C C . LYS A 1 162 ? -9.303 -5.985 19.228 1.00 96.50 162 LYS A C 1
ATOM 1297 O O . LYS A 1 162 ? -10.187 -6.021 20.083 1.00 96.50 162 LYS A O 1
ATOM 1302 N N . GLN A 1 163 ? -8.057 -5.586 19.483 1.00 94.75 163 GLN A N 1
ATOM 1303 C CA . GLN A 1 163 ? -7.632 -5.157 20.813 1.00 94.75 163 GLN A CA 1
ATOM 1304 C C . GLN A 1 163 ? -8.306 -3.840 21.211 1.00 94.75 163 GLN A C 1
ATOM 1306 O O . GLN A 1 163 ? -8.836 -3.735 22.312 1.00 94.75 163 GLN A O 1
ATOM 1311 N N . GLY A 1 164 ? -8.370 -2.872 20.293 1.00 96.56 164 GLY A N 1
ATOM 1312 C CA . GLY A 1 164 ? -9.023 -1.592 20.547 1.00 96.56 164 GLY A CA 1
ATOM 1313 C C . GLY A 1 164 ? -10.509 -1.715 20.883 1.00 96.56 164 GLY A C 1
ATOM 1314 O O . GLY A 1 164 ? -10.980 -1.068 21.814 1.00 96.56 164 GLY A O 1
ATOM 1315 N N . ILE A 1 165 ? -11.237 -2.600 20.194 1.00 97.38 165 ILE A N 1
ATOM 1316 C CA . ILE A 1 165 ? -12.630 -2.924 20.526 1.00 97.38 165 ILE A CA 1
ATOM 1317 C C . ILE A 1 165 ? -12.711 -3.532 21.930 1.00 97.38 165 ILE A C 1
ATOM 1319 O O . ILE A 1 165 ? -13.526 -3.082 22.730 1.00 97.38 165 ILE A O 1
ATOM 1323 N N . ALA A 1 166 ? -11.863 -4.509 22.262 1.00 96.38 166 ALA A N 1
ATOM 1324 C CA . ALA A 1 166 ? -11.878 -5.133 23.586 1.00 96.38 166 ALA A CA 1
ATOM 1325 C C . ALA A 1 166 ? -11.598 -4.121 24.714 1.00 96.38 166 ALA A C 1
ATOM 1327 O O . ALA A 1 166 ? -12.279 -4.121 25.739 1.00 96.38 166 ALA A O 1
ATOM 1328 N N . ASP A 1 167 ? -10.629 -3.226 24.517 1.00 96.19 167 ASP A N 1
ATOM 1329 C CA . ASP A 1 167 ? -10.303 -2.172 25.480 1.00 96.19 167 ASP A CA 1
ATOM 1330 C C . ASP A 1 167 ? -11.428 -1.140 25.599 1.00 96.19 167 ASP A C 1
ATOM 1332 O O . ASP A 1 167 ? -11.734 -0.670 26.698 1.00 96.19 167 ASP A O 1
ATOM 1336 N N . TYR A 1 168 ? -12.088 -0.828 24.482 1.00 97.00 168 TYR A N 1
ATOM 1337 C CA . TYR A 1 168 ? -13.242 0.056 24.468 1.00 97.00 168 TYR A CA 1
ATOM 1338 C C . TYR A 1 168 ? -14.421 -0.541 25.237 1.00 97.00 168 TYR A C 1
ATOM 1340 O O . TYR A 1 168 ? -14.984 0.145 26.077 1.00 97.00 168 TYR A O 1
ATOM 1348 N N . PHE A 1 169 ? -14.762 -1.814 25.032 1.00 95.50 169 PHE A N 1
ATOM 1349 C CA . PHE A 1 169 ? -15.833 -2.483 25.784 1.00 95.50 169 PHE A CA 1
ATOM 1350 C C . PHE A 1 169 ? -15.541 -2.485 27.290 1.00 95.50 169 PHE A C 1
ATOM 1352 O O . PHE A 1 169 ? -16.372 -2.039 28.086 1.00 95.50 169 PHE A O 1
ATOM 1359 N N . ARG A 1 170 ? -14.301 -2.822 27.671 1.00 94.50 170 ARG A N 1
ATOM 1360 C CA . ARG A 1 170 ? -13.865 -2.823 29.073 1.00 94.50 170 ARG A CA 1
ATOM 1361 C C . ARG A 1 170 ? -14.018 -1.457 29.743 1.00 94.50 170 ARG A C 1
ATOM 1363 O O . ARG A 1 170 ? -14.402 -1.398 30.908 1.00 94.50 170 ARG A O 1
ATOM 1370 N N . LYS A 1 171 ? -13.768 -0.354 29.023 1.00 93.12 171 LYS A N 1
ATOM 1371 C CA . LYS A 1 171 ? -13.960 1.022 29.531 1.00 93.12 171 LYS A CA 1
ATOM 1372 C C . LYS A 1 171 ? -15.396 1.283 30.001 1.00 93.12 171 LYS A C 1
ATOM 1374 O O . LYS A 1 171 ? -15.597 2.113 30.884 1.00 93.12 171 LYS A O 1
ATOM 1379 N N . PHE A 1 172 ? -16.373 0.590 29.421 1.00 92.12 172 PHE A N 1
ATOM 1380 C CA . PHE A 1 172 ? -17.791 0.716 29.755 1.00 92.12 172 PHE A CA 1
ATOM 1381 C C . PHE A 1 172 ? -18.316 -0.434 30.629 1.00 92.12 172 PHE A C 1
ATOM 1383 O O . PHE A 1 172 ? -19.499 -0.435 30.960 1.00 92.12 172 PHE A O 1
ATOM 1390 N N . GLY A 1 173 ? -17.453 -1.372 31.043 1.00 86.12 173 GLY A N 1
ATOM 1391 C CA . GLY A 1 173 ? -17.836 -2.530 31.856 1.00 86.12 173 GLY A CA 1
ATOM 1392 C C . GLY A 1 173 ? -18.554 -3.637 31.077 1.00 86.12 173 GLY A C 1
ATOM 1393 O O . GLY A 1 173 ? -19.337 -4.370 31.678 1.00 86.12 173 GLY A O 1
ATOM 1394 N N . LEU A 1 174 ? -18.309 -3.725 29.763 1.00 80.81 174 LEU A N 1
ATOM 1395 C CA . LEU A 1 174 ? -18.849 -4.739 28.848 1.00 80.81 174 LEU A CA 1
ATOM 1396 C C . LEU A 1 174 ? -17.804 -5.797 28.474 1.00 80.81 174 LEU A C 1
ATOM 1398 O O . LEU A 1 174 ? -16.593 -5.470 28.486 1.00 80.81 174 LEU A O 1
#

Solvent-accessible surface area (backbone atoms only — not comparable to full-atom values): 9499 Å² total; per-residue (Å²): 128,84,50,75,66,58,51,52,53,51,51,50,51,50,65,69,44,46,62,56,52,56,38,50,54,49,62,75,43,23,68,59,56,24,47,43,38,45,40,36,25,32,7,10,30,27,23,79,70,39,64,41,46,62,27,43,78,69,34,68,60,27,76,34,78,90,37,52,94,34,40,80,29,30,66,59,50,32,55,50,38,53,72,78,61,50,68,35,69,24,80,83,35,68,40,71,60,46,65,89,41,40,46,42,74,75,81,88,44,62,65,56,74,19,42,38,45,42,77,49,101,90,35,71,46,56,46,69,52,98,60,89,62,51,62,58,51,37,73,60,54,36,73,44,55,53,35,77,18,67,44,38,48,50,40,47,40,68,72,46,48,52,55,51,50,55,54,52,35,48,76,74,77,93